Protein AF-A0A9N9AEX7-F1 (afdb_monomer)

Sequence (170 aa):
MNRNNSVTPGSPSPATLHNSLSLPISTDLSTSVTSQQSWEYLRKQARQLENELEQKLTSYSKIAAQVGRSVGYGLGSKKNDGMAGNSSEAMELELEELIKKLTSVVNSMAEVVDRPSTTSTNPSMMHMLQRHRDILYDYSKEFKKTKANIQAAKNHSDLLSSVREDIRQA

Radius of gyration: 34.0 Å; Cα contacts (8 Å, |Δi|>4): 73; chains: 1; bounding box: 74×43×119 Å

Solvent-accessible surface area (backbone atoms only — not comparable to full-atom values): 10165 Å² total; per-residue (Å²): 135,93,85,81,90,83,90,83,89,82,84,89,84,80,87,80,88,78,81,83,78,80,70,81,85,67,90,63,63,68,63,55,52,51,51,51,54,50,48,55,49,43,54,51,48,43,54,51,45,50,56,52,46,51,54,51,50,53,53,51,43,51,50,32,54,50,50,48,51,46,65,75,65,73,56,80,63,86,82,48,59,70,63,51,49,56,54,50,53,55,51,48,54,52,49,54,50,46,51,52,51,40,51,54,40,53,49,52,51,46,53,66,62,68,49,88,56,99,59,81,74,55,63,71,57,53,54,48,53,50,50,53,51,54,52,52,49,52,52,55,51,51,49,53,53,41,51,51,51,38,49,54,41,49,55,53,50,52,53,54,49,52,54,55,49,53,67,73,76,108

Foldseek 3Di:
DDDDDDDDDDDDDDDDDPPPPPDPPPPPPVVVVVLVVLLVVLLVVLVVLLVVLVVLLVVLLVLLVVLVVCLPPVVPPVPCLVVSVVVNVVSLVVNVVSLVVSVVSLVVLVCSQPPDDPDPRDVVSVVVSVVSVVSSVVSVVSSVVSVVSNVVSSVSVVVVVVVVVVVVVD

Structure (mmCIF, N/CA/C/O backbone):
data_AF-A0A9N9AEX7-F1
#
_entry.id   AF-A0A9N9AEX7-F1
#
loop_
_atom_site.group_PDB
_atom_site.id
_atom_site.type_symbol
_atom_site.label_atom_id
_atom_site.label_alt_id
_atom_site.label_comp_id
_atom_site.label_asym_id
_atom_site.label_entity_id
_atom_site.label_seq_id
_atom_site.pdbx_PDB_ins_code
_atom_site.Cartn_x
_atom_site.Cartn_y
_atom_site.Cartn_z
_atom_site.occupancy
_atom_site.B_iso_or_equiv
_atom_site.auth_seq_id
_atom_site.auth_comp_id
_atom_site.auth_asym_id
_atom_site.auth_atom_id
_atom_site.pdbx_PDB_model_num
ATOM 1 N N . MET A 1 1 ? 26.431 -33.526 -83.170 1.00 44.91 1 MET A N 1
ATOM 2 C CA . MET A 1 1 ? 26.983 -32.460 -84.033 1.00 44.91 1 MET A CA 1
ATOM 3 C C . MET A 1 1 ? 27.943 -31.607 -83.214 1.00 44.91 1 MET A C 1
ATOM 5 O O . MET A 1 1 ? 27.497 -30.891 -82.330 1.00 44.91 1 MET A O 1
ATOM 9 N N . ASN A 1 2 ? 29.244 -31.727 -83.489 1.00 39.03 2 ASN A N 1
ATOM 10 C CA . ASN A 1 2 ? 30.305 -30.863 -82.961 1.00 39.03 2 ASN A CA 1
ATOM 11 C C . ASN A 1 2 ? 30.127 -29.409 -83.411 1.00 39.03 2 ASN A C 1
ATOM 13 O O . ASN A 1 2 ? 29.973 -29.179 -84.612 1.00 39.03 2 ASN A O 1
ATOM 17 N N . ARG A 1 3 ? 30.328 -28.451 -82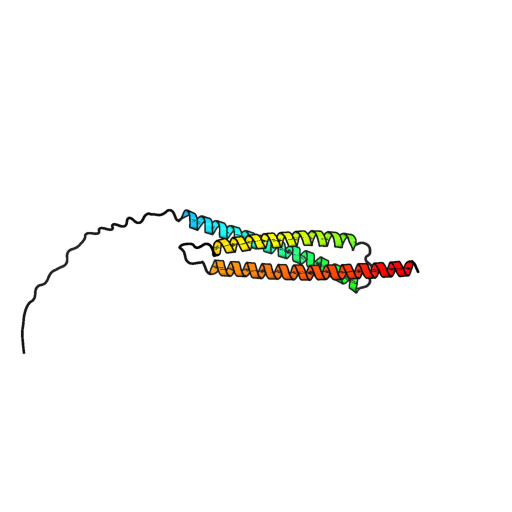.496 1.00 49.22 3 ARG A N 1
ATOM 18 C CA . ARG A 1 3 ? 31.008 -27.176 -82.785 1.00 49.22 3 ARG A CA 1
ATOM 19 C C . ARG A 1 3 ? 31.897 -26.786 -81.600 1.00 49.22 3 ARG A C 1
ATOM 21 O O . ARG A 1 3 ? 31.450 -26.775 -80.460 1.00 49.22 3 ARG A O 1
ATOM 28 N N . ASN A 1 4 ? 33.159 -26.531 -81.929 1.00 40.19 4 ASN A N 1
ATOM 29 C CA . ASN A 1 4 ? 34.293 -26.261 -81.050 1.00 40.19 4 ASN A CA 1
ATOM 30 C C . ASN A 1 4 ? 34.535 -24.746 -80.878 1.00 40.19 4 ASN A C 1
ATOM 32 O O . ASN A 1 4 ? 34.101 -23.968 -81.726 1.00 40.19 4 ASN A O 1
ATOM 36 N N . ASN A 1 5 ? 35.385 -24.419 -79.890 1.00 42.34 5 ASN A N 1
ATOM 37 C CA . ASN A 1 5 ? 36.129 -23.166 -79.637 1.00 42.34 5 ASN A CA 1
ATOM 38 C C . ASN A 1 5 ? 35.337 -21.972 -79.067 1.00 42.34 5 ASN A C 1
ATOM 40 O O . ASN A 1 5 ? 34.245 -21.682 -79.524 1.00 42.34 5 ASN A O 1
ATOM 44 N N . SER A 1 6 ? 35.835 -21.214 -78.081 1.00 51.38 6 SER A N 1
ATOM 45 C CA . SER A 1 6 ? 37.234 -20.838 -77.810 1.00 51.38 6 SER A CA 1
ATOM 46 C C . SER A 1 6 ? 37.543 -20.589 -76.323 1.00 51.38 6 SER A C 1
ATOM 48 O O . SER A 1 6 ? 36.765 -19.982 -75.593 1.00 51.38 6 SER A O 1
ATOM 50 N N . VAL A 1 7 ? 38.744 -21.015 -75.933 1.00 53.56 7 VAL A N 1
ATOM 51 C CA . VAL A 1 7 ? 39.476 -20.730 -74.690 1.00 53.56 7 VAL A CA 1
ATOM 52 C C . VAL A 1 7 ? 40.021 -19.297 -74.695 1.00 53.56 7 VAL A C 1
ATOM 54 O O . VAL A 1 7 ? 40.659 -18.929 -75.674 1.00 53.56 7 VAL A O 1
ATOM 57 N N . THR A 1 8 ? 39.902 -18.564 -73.579 1.00 57.59 8 THR A N 1
ATOM 58 C CA . THR A 1 8 ? 40.970 -17.675 -73.062 1.00 57.59 8 THR A CA 1
ATOM 59 C C . THR A 1 8 ? 40.880 -17.539 -71.532 1.00 57.59 8 THR A C 1
ATOM 61 O O . THR A 1 8 ? 39.785 -17.284 -71.025 1.00 57.59 8 THR A O 1
ATOM 64 N N . PRO A 1 9 ? 42.003 -17.670 -70.797 1.00 56.28 9 PRO A N 1
ATOM 65 C CA . PRO A 1 9 ? 42.083 -17.506 -69.349 1.00 56.28 9 PRO A CA 1
ATOM 66 C C . PRO A 1 9 ? 42.459 -16.061 -68.977 1.00 56.28 9 PRO A C 1
ATOM 68 O O . PRO A 1 9 ? 43.398 -15.494 -69.532 1.00 56.28 9 PRO A O 1
ATOM 71 N N . GLY A 1 10 ? 41.754 -15.472 -68.013 1.00 41.75 10 GLY A N 1
ATOM 72 C CA . GLY A 1 10 ? 42.097 -14.182 -67.414 1.00 41.75 10 GLY A CA 1
ATOM 73 C C . GLY A 1 10 ? 42.296 -14.347 -65.914 1.00 41.75 10 GLY A C 1
ATOM 74 O O . GLY A 1 10 ? 41.326 -14.448 -65.171 1.00 41.75 10 GLY A O 1
ATOM 75 N N . SER A 1 11 ? 43.559 -14.434 -65.501 1.00 50.91 11 SER A N 1
ATOM 76 C CA . SER A 1 11 ? 44.010 -14.504 -64.108 1.00 50.91 11 SER A CA 1
ATOM 77 C C . SER A 1 11 ? 43.629 -13.266 -63.273 1.00 50.91 11 SER A C 1
ATOM 79 O O . SER A 1 11 ? 43.319 -12.212 -63.831 1.00 50.91 11 SER A O 1
ATOM 81 N N . PRO A 1 12 ? 43.678 -13.382 -61.930 1.00 56.28 12 PRO A N 1
ATOM 82 C CA . PRO A 1 12 ? 43.183 -12.389 -60.986 1.00 56.28 12 PRO A CA 1
ATOM 83 C C . PRO A 1 12 ? 44.183 -11.244 -60.796 1.00 56.28 12 PRO A C 1
ATOM 85 O O . PRO A 1 12 ? 45.394 -11.428 -60.923 1.00 56.28 12 PRO A O 1
ATOM 88 N N . SER A 1 13 ? 43.698 -10.060 -60.424 1.00 50.44 13 SER A N 1
ATOM 89 C CA . SER A 1 13 ? 44.553 -9.039 -59.817 1.00 50.44 13 SER A CA 1
ATOM 90 C C . SER A 1 13 ? 43.818 -8.212 -58.763 1.00 50.44 13 SER A C 1
ATOM 92 O O . SER A 1 13 ? 42.593 -8.091 -58.822 1.00 50.44 13 SER A O 1
ATOM 94 N N . PRO A 1 14 ? 44.561 -7.719 -57.755 1.00 52.31 14 PRO A N 1
ATOM 95 C CA . PRO A 1 14 ? 44.053 -7.445 -56.422 1.00 52.31 14 PRO A CA 1
ATOM 96 C C . PRO A 1 14 ? 43.929 -5.944 -56.121 1.00 52.31 14 PRO A C 1
ATOM 98 O O . PRO A 1 14 ? 44.544 -5.107 -56.770 1.00 52.31 14 PRO A O 1
ATOM 101 N N . ALA A 1 15 ? 43.189 -5.663 -55.046 1.00 50.31 15 ALA A N 1
ATOM 102 C CA . ALA A 1 15 ? 43.231 -4.453 -54.226 1.00 50.31 15 ALA A CA 1
ATOM 103 C C . ALA A 1 15 ? 42.921 -3.104 -54.904 1.00 50.31 15 ALA A C 1
ATOM 105 O O . ALA A 1 15 ? 43.768 -2.483 -55.530 1.00 50.31 15 ALA A O 1
ATOM 106 N N . THR A 1 16 ? 41.761 -2.538 -54.567 1.00 51.81 16 THR A N 1
ATOM 107 C CA . THR A 1 16 ? 41.716 -1.218 -53.915 1.00 51.81 16 THR A CA 1
ATOM 108 C C . THR A 1 16 ? 40.465 -1.161 -53.043 1.00 51.81 16 THR A C 1
ATOM 110 O O . THR A 1 16 ? 39.340 -1.053 -53.523 1.00 51.81 16 THR A O 1
ATOM 113 N N . LEU A 1 17 ? 40.687 -1.272 -51.734 1.00 50.53 17 LEU A N 1
ATOM 114 C CA . LEU A 1 17 ? 39.742 -0.859 -50.709 1.00 50.53 17 LEU A CA 1
ATOM 115 C C . LEU A 1 17 ? 39.554 0.659 -50.830 1.00 50.53 17 LEU A C 1
ATOM 117 O O . LEU A 1 17 ? 40.475 1.405 -50.510 1.00 50.53 17 LEU A O 1
ATOM 121 N N . HIS A 1 18 ? 38.370 1.125 -51.223 1.00 47.00 18 HIS A N 1
ATOM 122 C CA . HIS A 1 18 ? 37.880 2.392 -50.688 1.00 47.00 18 HIS A CA 1
ATOM 123 C C . HIS A 1 18 ? 36.714 2.075 -49.758 1.00 47.00 18 HIS A C 1
ATOM 125 O O . HIS A 1 18 ? 35.579 1.815 -50.143 1.00 47.00 18 HIS A O 1
ATOM 131 N N . ASN A 1 19 ? 37.053 2.006 -48.481 1.00 51.25 19 ASN A N 1
ATOM 132 C CA . ASN A 1 19 ? 36.094 1.981 -47.405 1.00 51.25 19 ASN A CA 1
ATOM 133 C C . ASN A 1 19 ? 35.705 3.430 -47.111 1.00 51.25 19 ASN A C 1
ATOM 135 O O . ASN A 1 19 ? 36.266 4.055 -46.215 1.00 51.25 19 ASN A O 1
ATOM 139 N N . SER A 1 20 ? 34.767 3.980 -47.877 1.00 54.94 20 SER A N 1
ATOM 140 C CA . SER A 1 20 ? 34.171 5.283 -47.568 1.00 54.94 20 SER A CA 1
ATOM 141 C C . SER A 1 20 ? 33.029 5.100 -46.566 1.00 54.94 20 SER A C 1
ATOM 143 O O . SER A 1 20 ? 31.886 5.449 -46.844 1.00 54.94 20 SER A O 1
ATOM 145 N N . LEU A 1 21 ? 33.326 4.528 -45.392 1.00 49.53 21 LEU A N 1
ATOM 146 C CA . LEU A 1 21 ? 32.452 4.689 -44.233 1.00 49.53 21 LEU A CA 1
ATOM 147 C C . LEU A 1 21 ? 32.738 6.060 -43.624 1.00 49.53 21 LEU A C 1
ATOM 149 O O . LEU A 1 21 ? 33.659 6.231 -42.833 1.00 49.53 21 LEU A O 1
ATOM 153 N N . SER A 1 22 ? 31.919 7.040 -43.979 1.00 55.25 22 SER A N 1
ATOM 154 C CA . SER A 1 22 ? 31.623 8.151 -43.077 1.00 55.25 22 SER A CA 1
ATOM 155 C C . SER A 1 22 ? 30.185 7.985 -42.612 1.00 55.25 22 SER A C 1
ATOM 157 O O . SER A 1 22 ? 29.264 8.615 -43.119 1.00 55.25 22 SER A O 1
ATOM 159 N N . LEU A 1 23 ? 30.003 7.070 -41.659 1.00 51.56 23 LEU A N 1
ATOM 160 C CA . LEU A 1 23 ? 28.886 7.157 -40.729 1.00 51.56 23 LEU A CA 1
ATOM 161 C C . LEU A 1 23 ? 29.252 8.242 -39.710 1.00 51.56 23 LEU A C 1
ATOM 163 O O . LEU A 1 23 ? 30.385 8.231 -39.217 1.00 51.56 23 LEU A O 1
ATOM 167 N N . PRO A 1 24 ? 28.342 9.163 -39.360 1.00 50.06 24 PRO A N 1
ATOM 168 C CA . PRO A 1 24 ? 28.546 9.965 -38.169 1.00 50.06 24 PRO A CA 1
ATOM 169 C C . PRO A 1 24 ? 28.651 8.994 -36.987 1.00 50.06 24 PRO A C 1
ATOM 171 O O . PRO A 1 24 ? 27.726 8.224 -36.726 1.00 50.06 24 PRO A O 1
ATOM 174 N N . ILE A 1 25 ? 29.787 9.002 -36.281 1.00 49.22 25 ILE A N 1
ATOM 175 C CA . ILE A 1 25 ? 29.871 8.452 -34.927 1.00 49.22 25 ILE A CA 1
ATOM 176 C C . ILE A 1 25 ? 29.003 9.380 -34.070 1.00 49.22 25 ILE A C 1
ATOM 178 O O . ILE A 1 25 ? 29.428 10.384 -33.504 1.00 49.22 25 ILE A O 1
ATOM 182 N N . SER A 1 26 ? 27.701 9.122 -34.113 1.00 46.38 26 SER A N 1
ATOM 183 C CA . SER A 1 26 ? 26.747 9.765 -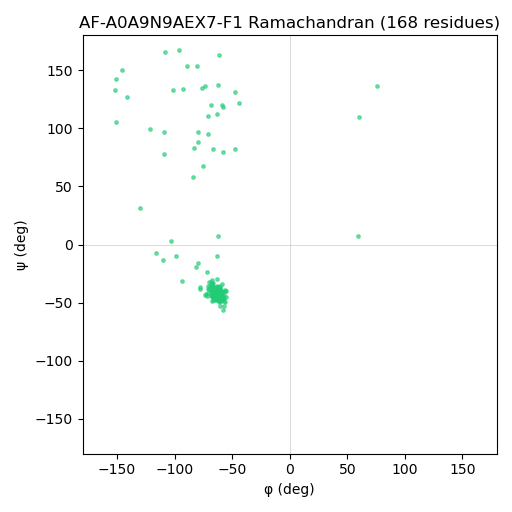33.238 1.00 46.38 26 SER A CA 1
ATOM 184 C C . SER A 1 26 ? 27.025 9.238 -31.842 1.00 46.38 26 SER A C 1
ATOM 186 O O . SER A 1 26 ? 27.009 8.040 -31.570 1.00 46.38 26 SER A O 1
ATOM 188 N N . THR A 1 27 ? 27.339 10.181 -30.976 1.00 53.03 27 THR A N 1
ATOM 189 C CA . THR A 1 27 ? 27.380 10.095 -29.525 1.00 53.03 27 THR A CA 1
ATOM 190 C C . THR A 1 27 ? 26.118 9.424 -28.957 1.00 53.03 27 THR A C 1
ATOM 192 O O . THR A 1 27 ? 25.206 10.116 -28.519 1.00 53.03 27 THR A O 1
ATOM 195 N N . ASP A 1 28 ? 26.055 8.091 -28.947 1.00 49.84 28 ASP A N 1
ATOM 196 C CA . ASP A 1 28 ? 24.978 7.323 -28.290 1.00 49.84 28 ASP A CA 1
ATOM 197 C C . ASP A 1 28 ? 25.510 6.213 -27.365 1.00 49.84 28 ASP A C 1
ATOM 199 O O . ASP A 1 28 ? 24.914 5.157 -27.174 1.00 49.84 28 ASP A O 1
ATOM 203 N N . LEU A 1 29 ? 26.678 6.440 -26.761 1.00 50.00 29 LEU A N 1
ATOM 204 C CA . LEU A 1 29 ? 27.129 5.623 -25.630 1.00 50.00 29 LEU A CA 1
ATOM 205 C C . LEU A 1 29 ? 26.730 6.256 -24.288 1.00 50.00 29 LEU A C 1
ATOM 207 O O . LEU A 1 29 ? 26.421 5.555 -23.330 1.00 50.00 29 LEU A O 1
ATOM 211 N N . SER A 1 30 ? 26.655 7.589 -24.221 1.00 53.47 30 SER A N 1
ATOM 212 C CA . SER A 1 30 ? 26.287 8.299 -22.988 1.00 53.47 30 SER A CA 1
ATOM 213 C C . SER A 1 30 ? 24.809 8.123 -22.610 1.00 53.47 30 SER A C 1
ATOM 215 O O . SER A 1 30 ? 24.486 8.077 -21.423 1.00 53.47 30 SER A O 1
ATOM 217 N N . THR A 1 31 ? 23.898 7.985 -23.578 1.00 54.38 31 THR A N 1
ATOM 218 C CA . THR A 1 31 ? 22.448 7.867 -23.316 1.00 54.38 31 THR A CA 1
ATOM 219 C C . THR A 1 31 ? 22.044 6.469 -22.838 1.00 54.38 31 THR A C 1
ATOM 221 O O . THR A 1 31 ? 21.169 6.327 -21.981 1.00 54.38 31 THR A O 1
ATOM 224 N N . SER A 1 32 ? 22.685 5.423 -23.364 1.00 57.69 32 SER A N 1
ATOM 225 C CA . SER A 1 32 ? 22.426 4.031 -22.973 1.00 57.69 32 SER A CA 1
ATOM 226 C C . SER A 1 32 ? 22.965 3.730 -21.571 1.00 57.69 32 SER A C 1
ATOM 228 O O . SER A 1 32 ? 22.231 3.204 -20.734 1.00 57.69 32 SER A O 1
ATOM 230 N N . VAL A 1 33 ? 24.186 4.181 -21.258 1.00 62.59 33 VAL A N 1
ATOM 231 C CA . VAL A 1 33 ? 24.801 4.009 -19.930 1.00 62.59 33 VAL A CA 1
ATOM 232 C C . VAL A 1 33 ? 24.025 4.756 -18.841 1.00 62.59 33 VAL A C 1
ATOM 234 O O . VAL A 1 33 ? 23.786 4.198 -17.771 1.00 62.59 33 VAL A O 1
ATOM 237 N N . THR A 1 34 ? 23.562 5.981 -19.105 1.00 65.25 34 THR A N 1
ATOM 238 C CA . THR A 1 34 ? 22.743 6.745 -18.142 1.00 65.25 34 THR A CA 1
ATOM 239 C C . THR A 1 34 ? 21.375 6.103 -17.905 1.00 65.25 34 THR A C 1
ATOM 241 O O . THR A 1 34 ? 20.915 6.045 -16.765 1.00 65.25 34 THR A O 1
ATOM 244 N N . SER A 1 35 ? 20.754 5.537 -18.945 1.00 65.25 35 SER A N 1
ATOM 245 C CA . SER A 1 35 ? 19.489 4.795 -18.823 1.00 65.25 35 SER A CA 1
ATOM 246 C C . SER A 1 35 ? 19.662 3.501 -18.016 1.00 65.25 35 SER A C 1
ATOM 248 O O . SER A 1 35 ? 18.832 3.183 -17.167 1.00 65.25 35 SER A O 1
ATOM 250 N N . GLN A 1 36 ? 20.773 2.782 -18.209 1.00 67.19 36 GLN A N 1
ATOM 251 C CA . GLN A 1 36 ? 21.104 1.590 -17.421 1.00 67.19 36 GLN A CA 1
ATOM 252 C C . GLN A 1 36 ? 21.424 1.930 -15.957 1.00 67.19 36 GLN A C 1
ATOM 254 O O . GLN A 1 36 ? 20.977 1.222 -15.057 1.00 67.19 36 GLN A O 1
ATOM 259 N N . GLN A 1 37 ? 22.139 3.030 -15.697 1.00 70.50 37 GLN A N 1
ATOM 260 C CA . GLN A 1 37 ? 22.385 3.526 -14.337 1.00 70.50 37 GLN A CA 1
ATOM 261 C C . GLN A 1 37 ? 21.082 3.952 -13.643 1.00 70.50 37 GLN A C 1
ATOM 263 O O . GLN A 1 37 ? 20.883 3.639 -12.469 1.00 70.50 37 GLN A O 1
ATOM 268 N N . SER A 1 38 ? 20.174 4.604 -14.378 1.00 81.62 38 SER A N 1
ATOM 269 C CA . SER A 1 38 ? 18.839 4.971 -13.896 1.00 81.62 38 SER A CA 1
ATOM 270 C C . SER A 1 38 ? 18.004 3.732 -13.549 1.00 81.62 38 SER A C 1
ATOM 272 O O . SER A 1 38 ? 17.461 3.647 -12.448 1.00 81.62 38 SER A O 1
ATOM 274 N N . TRP A 1 39 ? 17.979 2.722 -14.424 1.00 85.88 39 TRP A N 1
ATOM 275 C CA . TRP A 1 39 ? 17.285 1.457 -14.174 1.00 85.88 39 TRP A CA 1
ATOM 276 C C . TRP A 1 39 ? 17.824 0.706 -12.953 1.00 85.88 39 TRP A C 1
ATOM 278 O O . TRP A 1 39 ? 17.050 0.278 -12.098 1.00 85.88 39 TRP A O 1
ATOM 288 N N . GLU A 1 40 ? 19.145 0.549 -12.842 1.00 87.44 40 GLU A N 1
ATOM 289 C CA . GLU A 1 40 ? 19.766 -0.141 -11.705 1.00 87.44 40 GLU A CA 1
ATOM 290 C C . GLU A 1 40 ? 19.497 0.587 -10.381 1.00 87.44 40 GLU A C 1
ATOM 292 O O . GLU A 1 40 ? 19.267 -0.051 -9.350 1.00 87.44 40 GLU A O 1
ATOM 297 N N . TYR A 1 41 ? 19.463 1.922 -10.402 1.00 90.56 41 TYR A N 1
ATOM 298 C CA . TYR A 1 41 ? 19.071 2.720 -9.244 1.00 90.56 41 TYR A CA 1
ATOM 299 C C . TYR A 1 41 ? 17.598 2.504 -8.866 1.00 90.56 41 TYR A C 1
ATOM 301 O O . TYR A 1 41 ? 17.300 2.239 -7.700 1.00 90.56 41 TYR A O 1
ATOM 309 N N . LEU A 1 42 ? 16.682 2.543 -9.839 1.00 90.56 42 LEU A N 1
ATOM 310 C CA . LEU A 1 42 ? 15.254 2.288 -9.616 1.00 90.56 42 LEU A CA 1
ATOM 311 C C . LEU A 1 42 ? 14.996 0.872 -9.089 1.00 90.56 42 LEU A C 1
ATOM 313 O O . LEU A 1 42 ? 14.259 0.708 -8.122 1.00 90.56 42 LEU A O 1
ATOM 317 N N . ARG A 1 43 ? 15.668 -0.140 -9.648 1.00 90.38 43 ARG A N 1
ATOM 318 C CA . ARG A 1 43 ? 15.616 -1.533 -9.180 1.00 90.38 43 ARG A CA 1
ATOM 319 C C . ARG A 1 43 ? 16.024 -1.648 -7.711 1.00 90.38 43 ARG A C 1
ATOM 321 O O . ARG A 1 43 ? 15.330 -2.293 -6.926 1.00 90.38 43 ARG A O 1
ATOM 328 N N . LYS A 1 44 ? 17.151 -1.037 -7.327 1.00 93.62 44 LYS A N 1
ATOM 329 C CA . LYS A 1 44 ? 17.626 -1.051 -5.932 1.00 93.62 44 LYS A CA 1
ATOM 330 C C . LYS A 1 44 ? 16.645 -0.346 -4.999 1.00 93.62 44 LYS A C 1
ATOM 332 O O . LYS A 1 44 ? 16.356 -0.871 -3.928 1.00 93.62 44 LYS A O 1
ATOM 337 N N . GLN A 1 45 ? 16.104 0.799 -5.416 1.00 93.56 45 GLN A N 1
ATOM 338 C CA . GLN A 1 45 ? 15.091 1.516 -4.642 1.00 93.56 45 GLN A CA 1
ATOM 339 C C . GLN A 1 45 ? 13.800 0.713 -4.476 1.00 93.56 45 GLN A C 1
ATOM 341 O O . GLN A 1 45 ? 13.293 0.626 -3.362 1.00 93.56 45 GLN A O 1
ATOM 346 N N . ALA A 1 46 ? 13.292 0.090 -5.543 1.00 92.62 46 ALA A N 1
ATOM 347 C CA . ALA A 1 46 ? 12.100 -0.752 -5.477 1.00 92.62 46 ALA A CA 1
ATOM 348 C C . ALA A 1 46 ? 12.300 -1.888 -4.467 1.00 92.62 46 ALA A C 1
ATOM 350 O O . ALA A 1 46 ? 11.480 -2.064 -3.573 1.00 92.62 46 ALA A O 1
ATOM 351 N N . ARG A 1 47 ? 13.446 -2.579 -4.532 1.00 92.88 47 ARG A N 1
ATOM 352 C CA . ARG A 1 47 ? 13.804 -3.650 -3.590 1.00 92.88 47 ARG A CA 1
ATOM 353 C C . ARG A 1 47 ? 13.857 -3.167 -2.138 1.00 92.88 47 ARG A C 1
ATOM 355 O O . ARG A 1 47 ? 13.401 -3.864 -1.238 1.00 92.88 47 ARG A O 1
ATOM 362 N N . GLN A 1 48 ? 14.426 -1.985 -1.908 1.00 95.44 48 GLN A N 1
ATOM 363 C CA . GLN A 1 48 ? 14.509 -1.398 -0.574 1.00 95.44 48 GLN A CA 1
ATOM 364 C C . GLN A 1 48 ? 13.118 -1.070 -0.020 1.00 95.44 48 GLN A C 1
ATOM 366 O O . GLN A 1 48 ? 12.813 -1.445 1.110 1.00 95.44 48 GLN A O 1
ATOM 371 N N . LEU A 1 49 ? 12.274 -0.420 -0.826 1.00 93.69 49 LEU A N 1
ATOM 372 C CA . LEU A 1 49 ? 10.902 -0.076 -0.449 1.00 93.69 49 LEU A CA 1
ATOM 373 C C . LEU A 1 49 ? 10.053 -1.326 -0.204 1.00 93.69 49 LEU A C 1
ATOM 375 O O . LEU A 1 49 ? 9.280 -1.349 0.745 1.00 93.69 49 LEU A O 1
ATOM 379 N N . GLU A 1 50 ? 10.223 -2.379 -1.005 1.00 93.50 50 GLU A N 1
ATOM 380 C CA . GLU A 1 50 ? 9.572 -3.676 -0.785 1.00 93.50 50 GLU A CA 1
ATOM 381 C C . GLU A 1 50 ? 9.945 -4.284 0.569 1.00 93.50 50 GLU A C 1
ATOM 383 O O . GLU A 1 50 ? 9.057 -4.683 1.319 1.00 93.50 50 GLU A O 1
ATOM 388 N N . ASN A 1 51 ? 11.239 -4.326 0.903 1.00 95.31 51 ASN A N 1
ATOM 389 C CA . ASN A 1 51 ? 11.713 -4.882 2.174 1.00 95.31 51 ASN A CA 1
ATOM 390 C C . ASN A 1 51 ? 11.199 -4.078 3.376 1.00 95.31 51 ASN A C 1
ATOM 392 O O . ASN A 1 51 ? 10.900 -4.634 4.433 1.00 95.31 51 ASN A O 1
ATOM 396 N N . GLU A 1 52 ? 11.148 -2.754 3.251 1.00 94.75 52 GLU A N 1
ATOM 397 C CA . GLU A 1 52 ? 10.624 -1.881 4.300 1.00 94.75 52 GLU A CA 1
ATOM 398 C C . GLU A 1 52 ? 9.113 -2.076 4.472 1.00 94.75 52 GLU A C 1
ATOM 400 O O . GLU A 1 52 ? 8.631 -2.256 5.594 1.00 94.75 52 GLU A O 1
ATOM 405 N N . LEU A 1 53 ? 8.381 -2.141 3.356 1.00 94.12 53 LEU A N 1
ATOM 406 C CA . LEU A 1 53 ? 6.945 -2.387 3.335 1.00 94.12 53 LEU A CA 1
ATOM 407 C C . LEU A 1 53 ? 6.602 -3.747 3.959 1.00 94.12 53 LEU A C 1
ATOM 409 O O . LEU A 1 53 ? 5.691 -3.820 4.778 1.00 94.12 53 LEU A O 1
ATOM 413 N N . GLU A 1 54 ? 7.366 -4.802 3.665 1.00 93.94 54 GLU A N 1
ATOM 414 C CA . GLU A 1 54 ? 7.196 -6.133 4.26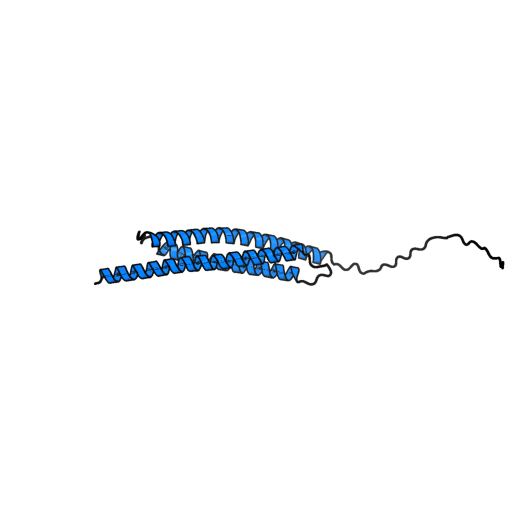3 1.00 93.94 54 GLU A CA 1
ATOM 415 C C . GLU A 1 54 ? 7.365 -6.116 5.792 1.00 93.94 54 GLU A C 1
ATOM 417 O O . GLU A 1 54 ? 6.532 -6.652 6.534 1.00 93.94 54 GLU A O 1
ATOM 422 N N . GLN A 1 55 ? 8.423 -5.469 6.289 1.00 94.50 55 GLN A N 1
ATOM 423 C CA . GLN A 1 55 ? 8.704 -5.373 7.725 1.00 94.50 55 GLN A CA 1
ATOM 424 C C . GLN A 1 55 ? 7.608 -4.602 8.469 1.00 94.50 55 GLN A C 1
ATOM 426 O O . GLN A 1 55 ? 7.141 -5.029 9.538 1.00 94.50 55 GLN A O 1
ATOM 431 N N . LYS A 1 56 ? 7.167 -3.477 7.898 1.00 92.62 56 LYS A N 1
ATOM 432 C CA . LYS A 1 56 ? 6.096 -2.650 8.461 1.00 92.62 56 LYS A CA 1
ATOM 433 C C . LYS A 1 56 ? 4.760 -3.377 8.422 1.00 92.62 56 LYS A C 1
ATOM 435 O O . LYS A 1 56 ? 4.075 -3.425 9.440 1.00 92.62 56 LYS A O 1
ATOM 440 N N . LEU A 1 57 ? 4.432 -4.033 7.310 1.00 92.75 57 LEU A N 1
ATOM 441 C CA . LEU A 1 57 ? 3.190 -4.783 7.154 1.00 92.75 57 LEU A CA 1
ATOM 442 C C . LEU A 1 57 ? 3.127 -5.971 8.120 1.00 92.75 57 LEU A C 1
ATOM 444 O O . LEU A 1 57 ? 2.094 -6.211 8.742 1.00 92.75 57 LEU A O 1
ATOM 448 N N . THR A 1 58 ? 4.246 -6.669 8.325 1.00 92.31 58 THR A N 1
ATOM 449 C CA . THR A 1 58 ? 4.346 -7.748 9.317 1.00 92.31 58 THR A CA 1
ATOM 450 C C . THR A 1 58 ? 4.105 -7.226 10.735 1.00 92.31 58 THR A C 1
ATOM 452 O O . THR A 1 58 ? 3.396 -7.852 11.524 1.00 92.31 58 THR A O 1
ATOM 455 N N . SER A 1 59 ? 4.671 -6.067 11.073 1.00 90.81 59 SER A N 1
ATOM 456 C CA . SER A 1 59 ? 4.480 -5.429 12.383 1.00 90.81 59 SER A CA 1
ATOM 457 C C . SER A 1 59 ? 3.035 -4.967 12.583 1.00 90.81 59 SER A C 1
ATOM 459 O O . SER A 1 59 ? 2.435 -5.231 13.624 1.00 90.81 59 SER A O 1
ATOM 461 N N . TYR A 1 60 ? 2.441 -4.375 11.550 1.00 89.75 60 TYR A N 1
ATOM 462 C CA . TYR A 1 60 ? 1.046 -3.952 11.532 1.00 89.75 60 TYR A CA 1
ATOM 463 C C . TYR A 1 60 ? 0.077 -5.142 11.654 1.00 89.75 60 TYR A C 1
ATOM 465 O O . TYR A 1 60 ? -0.866 -5.111 12.444 1.00 89.75 60 TYR A O 1
ATOM 473 N N . SER A 1 61 ? 0.365 -6.254 10.974 1.00 90.25 61 SER A N 1
ATOM 474 C CA . SER A 1 61 ? -0.391 -7.508 11.091 1.00 90.25 61 SER A CA 1
ATOM 475 C C . SER A 1 61 ? -0.327 -8.106 12.503 1.00 90.25 61 SER A C 1
ATOM 477 O O . SER A 1 61 ? -1.337 -8.587 13.024 1.00 90.25 61 SER A O 1
ATOM 479 N N . LYS A 1 62 ? 0.819 -8.005 13.195 1.00 89.19 62 LYS A N 1
ATOM 480 C CA . LYS A 1 62 ? 0.927 -8.412 14.610 1.00 89.19 62 LYS A CA 1
ATOM 481 C C . LYS A 1 62 ? 0.004 -7.594 15.508 1.00 89.19 62 LYS A C 1
ATOM 483 O O . LYS A 1 62 ? -0.654 -8.188 16.365 1.00 89.19 62 LYS A O 1
ATOM 488 N N . ILE A 1 63 ? -0.079 -6.279 15.290 1.00 85.06 63 ILE A N 1
ATOM 489 C CA . ILE A 1 63 ? -1.016 -5.407 16.012 1.00 85.06 63 ILE A CA 1
ATOM 490 C C . ILE A 1 63 ? -2.448 -5.845 15.717 1.00 85.06 63 ILE A C 1
ATOM 492 O O . ILE A 1 63 ? -3.212 -6.074 16.650 1.00 85.06 63 ILE A O 1
ATOM 496 N N . ALA A 1 64 ? -2.798 -6.083 14.452 1.00 83.81 64 ALA A N 1
ATOM 497 C CA . ALA A 1 64 ? -4.129 -6.564 14.090 1.00 83.81 64 ALA A CA 1
ATOM 498 C C . ALA A 1 64 ? -4.498 -7.884 14.782 1.00 83.81 64 ALA A C 1
ATOM 500 O O . ALA A 1 64 ? -5.596 -8.028 15.321 1.00 83.81 64 ALA A O 1
ATOM 501 N N . ALA A 1 65 ? -3.564 -8.833 14.839 1.00 83.00 65 ALA A N 1
ATOM 502 C CA . ALA A 1 65 ? -3.760 -10.091 15.546 1.00 83.00 65 ALA A CA 1
ATOM 503 C C . ALA A 1 65 ? -3.875 -9.896 17.071 1.00 83.00 65 ALA A C 1
ATOM 505 O O . ALA A 1 65 ? -4.630 -10.612 17.725 1.00 83.00 65 ALA A O 1
ATOM 506 N N . GLN A 1 66 ? -3.130 -8.955 17.659 1.00 80.25 66 GLN A N 1
ATOM 507 C CA . GLN A 1 66 ? -3.217 -8.619 19.085 1.00 80.25 66 GLN A CA 1
ATOM 508 C C . GLN A 1 66 ? -4.567 -7.988 19.441 1.00 80.25 66 GLN A C 1
ATOM 510 O O . GLN A 1 66 ? -5.185 -8.411 20.419 1.00 80.25 66 GLN A O 1
ATOM 515 N N . VAL A 1 67 ? -5.047 -7.043 18.628 1.00 74.44 67 VAL A N 1
ATOM 516 C CA . VAL A 1 67 ? -6.356 -6.400 18.808 1.00 74.44 67 VAL A CA 1
ATOM 517 C C . VAL A 1 67 ? -7.475 -7.443 18.674 1.00 74.44 67 VAL A C 1
ATOM 519 O O . VAL A 1 67 ? -8.336 -7.528 19.547 1.00 74.44 67 VAL A O 1
ATOM 522 N N . GLY A 1 68 ? -7.412 -8.337 17.680 1.00 68.75 68 GLY A N 1
ATOM 523 C CA . GLY A 1 68 ? -8.387 -9.429 17.534 1.00 68.75 68 GLY A CA 1
ATOM 524 C C . GLY A 1 68 ? -8.426 -10.403 18.725 1.00 68.75 68 GLY A C 1
ATOM 525 O O . GLY A 1 68 ? -9.501 -10.836 19.140 1.00 68.75 68 GLY A O 1
ATOM 526 N N . ARG A 1 69 ? -7.273 -10.717 19.338 1.00 69.56 69 ARG A N 1
ATOM 527 C CA . ARG A 1 69 ? -7.215 -11.581 20.537 1.00 69.56 69 ARG A CA 1
ATOM 528 C C . ARG A 1 69 ? -7.775 -10.913 21.793 1.00 69.56 69 ARG A C 1
ATOM 530 O O . ARG A 1 69 ? -8.393 -11.602 22.601 1.00 69.56 69 ARG A O 1
ATOM 537 N N . SER A 1 70 ? -7.571 -9.604 21.953 1.00 61.94 70 SER A N 1
ATOM 538 C CA . SER A 1 70 ? -8.171 -8.814 23.044 1.00 61.94 70 SER A CA 1
ATOM 539 C C . SER A 1 70 ? -9.700 -8.935 23.037 1.00 61.94 70 SER A C 1
ATOM 541 O O . SER A 1 70 ? -10.330 -9.112 24.079 1.00 61.94 70 SER A O 1
ATOM 543 N N . VAL A 1 71 ? -10.284 -8.938 21.837 1.00 59.34 71 VAL A N 1
ATOM 544 C CA . VAL A 1 71 ? -11.729 -9.027 21.622 1.00 59.34 71 VAL A CA 1
ATOM 545 C C . VAL A 1 71 ? -12.291 -10.430 21.908 1.00 59.34 71 VAL A C 1
ATOM 547 O O . VAL A 1 71 ? -13.336 -10.547 22.546 1.00 59.34 71 VAL A O 1
ATOM 550 N N . GLY A 1 72 ? -11.605 -11.497 21.484 1.00 56.25 72 GLY A N 1
ATOM 551 C CA . GLY A 1 72 ? -12.127 -12.872 21.560 1.00 56.25 72 GLY A CA 1
ATOM 552 C C . GLY A 1 72 ? -12.206 -13.487 22.965 1.00 56.25 72 GLY A C 1
ATOM 553 O O . GLY A 1 72 ? -13.004 -14.394 23.183 1.00 56.25 72 GLY A O 1
ATOM 554 N N . TYR A 1 73 ? -11.414 -13.004 23.927 1.00 56.06 73 TYR A N 1
ATOM 555 C CA . TYR A 1 73 ? -11.342 -13.602 25.270 1.00 56.06 73 TYR A CA 1
ATOM 556 C C . TYR A 1 73 ? -12.102 -12.834 26.356 1.00 56.06 73 TYR A C 1
ATOM 558 O O . TYR A 1 73 ? -12.023 -13.210 27.524 1.00 56.06 73 TYR A O 1
ATOM 566 N N . GLY A 1 74 ? -12.813 -11.749 26.024 1.00 52.34 74 GLY A N 1
ATOM 567 C CA . GLY A 1 74 ? -13.560 -10.953 27.013 1.00 52.34 74 GLY A CA 1
ATOM 568 C C . GLY A 1 74 ? -12.697 -10.364 28.142 1.00 52.34 74 GLY A C 1
ATOM 569 O O . GLY A 1 74 ? -13.227 -9.781 29.093 1.00 52.34 74 GLY A O 1
ATOM 570 N N . LEU A 1 75 ? -11.370 -10.491 28.047 1.00 51.84 75 LEU A N 1
ATOM 571 C CA . LEU A 1 75 ? -10.415 -9.946 28.992 1.00 51.84 75 LEU A CA 1
ATOM 572 C C . LEU A 1 75 ? -10.256 -8.469 28.653 1.00 51.84 75 LEU A C 1
ATOM 574 O O . LEU A 1 75 ? -9.407 -8.096 27.849 1.00 51.84 75 LEU A O 1
ATOM 578 N N . GLY A 1 76 ? -11.118 -7.641 29.243 1.00 49.66 76 GLY A N 1
ATOM 579 C CA . GLY A 1 76 ? -11.114 -6.189 29.096 1.00 49.66 76 GLY A CA 1
ATOM 580 C C . GLY A 1 76 ? -9.786 -5.563 29.526 1.00 49.66 76 GLY A C 1
ATOM 581 O O . GLY A 1 76 ? -9.678 -4.996 30.613 1.00 49.66 76 GLY A O 1
ATOM 582 N N . SER A 1 77 ? -8.780 -5.614 28.653 1.00 50.19 77 SER A N 1
ATOM 583 C CA . SER A 1 77 ? -7.528 -4.870 28.776 1.00 50.19 77 SER A CA 1
ATOM 584 C C . SER A 1 77 ? -7.775 -3.406 28.419 1.00 50.19 77 SER A C 1
ATOM 586 O O . SER A 1 77 ? -7.250 -2.873 27.447 1.00 50.19 77 SER A O 1
ATOM 588 N N . LYS A 1 78 ? -8.554 -2.733 29.272 1.00 50.84 78 LYS A N 1
ATOM 589 C CA . LYS A 1 78 ? -8.953 -1.317 29.205 1.00 50.84 78 LYS A CA 1
ATOM 590 C C . LYS A 1 78 ? -7.771 -0.325 29.288 1.00 50.84 78 LYS A C 1
ATOM 592 O O . LYS A 1 78 ? -7.985 0.871 29.409 1.00 50.84 78 LYS A O 1
ATOM 597 N N . LYS A 1 79 ? -6.518 -0.799 29.252 1.00 48.31 79 LYS A N 1
ATOM 598 C CA . LYS A 1 79 ? -5.306 0.026 29.399 1.00 48.31 79 LYS A CA 1
ATOM 599 C C . LYS A 1 79 ? -4.469 0.175 28.123 1.00 48.31 79 LYS A C 1
ATOM 601 O O . LYS A 1 79 ? -3.628 1.061 28.095 1.00 48.31 79 LYS A O 1
ATOM 606 N N . ASN A 1 80 ? -4.704 -0.626 27.077 1.00 50.28 80 ASN A N 1
ATOM 607 C CA . ASN A 1 80 ? -3.885 -0.588 25.852 1.00 50.28 80 ASN A CA 1
ATOM 608 C C . ASN A 1 80 ? -4.644 -0.156 24.586 1.00 50.28 80 ASN A C 1
ATOM 610 O O . ASN A 1 80 ? -4.000 0.052 23.563 1.00 50.28 80 ASN A O 1
ATOM 614 N N . ASP A 1 81 ? -5.971 -0.003 24.638 1.00 54.75 81 ASP A N 1
ATOM 615 C CA . ASP A 1 81 ? -6.797 0.200 23.434 1.00 54.75 81 ASP A CA 1
ATOM 616 C C . ASP A 1 81 ? -6.531 1.560 22.756 1.00 54.75 81 ASP A C 1
ATOM 618 O O . ASP A 1 81 ? -6.294 1.624 21.553 1.00 54.75 81 ASP A O 1
ATOM 622 N N . GLY A 1 82 ? -6.416 2.641 23.540 1.00 54.66 82 GLY A N 1
ATOM 623 C CA . GLY A 1 82 ? -6.079 3.972 23.013 1.00 54.66 82 GLY A CA 1
ATOM 624 C C . GLY A 1 82 ? -4.650 4.070 22.462 1.00 54.66 82 GLY A C 1
ATOM 625 O O . GLY A 1 82 ? -4.429 4.613 21.387 1.00 54.66 82 GLY A O 1
ATOM 626 N N . MET A 1 83 ? -3.663 3.478 23.142 1.00 56.91 83 MET A N 1
ATOM 627 C CA . MET A 1 83 ? -2.265 3.515 22.685 1.00 56.91 83 MET A CA 1
ATOM 628 C C . MET A 1 83 ? -2.046 2.645 21.434 1.00 56.91 83 MET A C 1
ATOM 630 O O . MET A 1 83 ? -1.318 3.034 20.520 1.00 56.91 83 MET A O 1
ATOM 634 N N . ALA A 1 84 ? -2.699 1.478 21.366 1.00 60.81 84 ALA A N 1
ATOM 635 C CA . ALA A 1 84 ? -2.664 0.604 20.195 1.00 60.81 84 ALA A CA 1
ATOM 6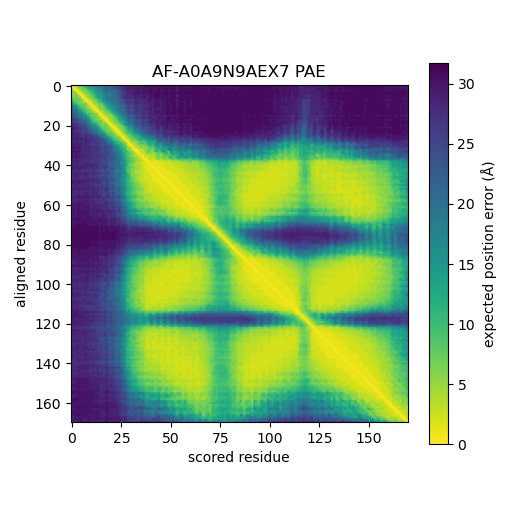36 C C . ALA A 1 84 ? -3.412 1.219 19.001 1.00 60.81 84 ALA A C 1
ATOM 638 O O . ALA A 1 84 ? -2.954 1.084 17.866 1.00 60.81 84 ALA A O 1
ATOM 639 N N . GLY A 1 85 ? -4.510 1.942 19.249 1.00 64.62 85 GLY A N 1
ATOM 640 C CA . GLY A 1 85 ? -5.247 2.699 18.240 1.00 64.62 85 GLY A CA 1
ATOM 641 C C . GLY A 1 85 ? -4.373 3.739 17.542 1.00 64.62 85 GLY A C 1
ATOM 642 O O . GLY A 1 85 ? -4.187 3.651 16.327 1.00 64.62 85 GLY A O 1
ATOM 643 N N . ASN A 1 86 ? -3.752 4.639 18.305 1.00 68.81 86 ASN A N 1
ATOM 644 C CA . ASN A 1 86 ? -2.867 5.676 17.766 1.00 68.81 86 ASN A CA 1
ATOM 645 C C . ASN A 1 86 ? -1.617 5.086 17.091 1.00 68.81 86 ASN A C 1
ATOM 647 O O . ASN A 1 86 ? -1.187 5.563 16.042 1.00 68.81 86 ASN A O 1
ATOM 651 N N . SER A 1 87 ? -1.048 4.013 17.654 1.00 76.19 87 SER A N 1
ATOM 652 C CA . SER A 1 87 ? 0.095 3.329 17.041 1.00 76.19 87 SER A CA 1
ATOM 653 C C . SER A 1 87 ? -0.272 2.631 15.728 1.00 76.19 87 SER A C 1
ATOM 655 O O . SER A 1 87 ? 0.569 2.577 14.833 1.00 76.19 87 SER A O 1
ATOM 657 N N . SER A 1 88 ? -1.491 2.092 15.601 1.00 82.19 88 SER A N 1
ATOM 658 C CA . SER A 1 88 ? -1.963 1.480 14.351 1.00 82.19 88 SER A CA 1
ATOM 659 C C . SER A 1 88 ? -2.157 2.524 13.252 1.00 82.19 88 SER A C 1
ATOM 661 O O . SER A 1 88 ? -1.718 2.303 12.131 1.00 82.19 88 SER A O 1
ATOM 663 N N . GLU A 1 89 ? -2.720 3.686 13.584 1.00 85.50 89 GLU A N 1
ATOM 664 C CA . GLU A 1 89 ? -2.998 4.761 12.627 1.00 85.50 89 GLU A CA 1
ATOM 665 C C . GLU A 1 89 ? -1.710 5.398 12.086 1.00 85.50 89 GLU A C 1
ATOM 667 O O . GLU A 1 89 ? -1.578 5.619 10.884 1.00 85.50 89 GLU A O 1
ATOM 672 N N . ALA A 1 90 ? -0.703 5.597 12.942 1.00 87.50 90 ALA A N 1
ATOM 673 C CA . ALA A 1 90 ? 0.614 6.052 12.499 1.00 87.50 90 ALA A CA 1
ATOM 674 C C . ALA A 1 90 ? 1.278 5.059 11.521 1.00 87.50 90 ALA A C 1
ATOM 676 O O . ALA A 1 90 ? 1.850 5.475 10.514 1.00 87.50 90 ALA A O 1
ATOM 677 N N . MET A 1 91 ? 1.171 3.749 11.782 1.00 88.81 91 MET A N 1
ATOM 678 C CA . MET A 1 91 ? 1.681 2.721 10.863 1.00 88.81 91 MET A CA 1
ATOM 679 C C . MET A 1 91 ? 0.886 2.652 9.559 1.00 88.81 91 MET A C 1
ATOM 681 O O . MET A 1 91 ? 1.465 2.352 8.519 1.00 88.81 91 MET A O 1
ATOM 685 N N . GLU A 1 92 ? -0.420 2.930 9.589 1.00 90.56 92 GLU A N 1
ATOM 686 C CA . GLU A 1 92 ? -1.237 3.015 8.376 1.00 90.56 92 GLU A CA 1
ATOM 687 C C . GLU A 1 92 ? -0.756 4.125 7.450 1.00 90.56 92 GLU A C 1
ATOM 689 O O . GLU A 1 92 ? -0.557 3.868 6.266 1.00 90.56 92 GLU A O 1
ATOM 694 N N . LEU A 1 93 ? -0.516 5.325 7.986 1.00 92.44 93 LEU A N 1
ATOM 695 C CA . LEU A 1 93 ? -0.006 6.451 7.202 1.00 92.44 93 LEU A CA 1
ATOM 696 C C . LEU A 1 93 ? 1.364 6.140 6.588 1.00 92.44 93 LEU A C 1
ATOM 698 O O . LEU A 1 93 ? 1.595 6.417 5.412 1.00 92.44 93 LEU A O 1
ATOM 702 N N . GLU A 1 94 ? 2.258 5.521 7.360 1.00 93.56 94 GLU A N 1
ATOM 703 C CA . GLU A 1 94 ? 3.586 5.129 6.882 1.00 93.56 94 GLU A CA 1
ATOM 704 C C . GLU A 1 94 ? 3.506 4.055 5.781 1.00 93.56 94 GLU A C 1
ATOM 706 O O . GLU A 1 94 ? 4.185 4.158 4.759 1.00 93.56 94 GLU A O 1
ATOM 711 N N . LEU A 1 95 ? 2.634 3.050 5.935 1.00 93.50 95 LEU A N 1
ATOM 712 C CA . LEU A 1 95 ? 2.388 2.027 4.911 1.00 93.50 95 LEU A CA 1
ATOM 713 C C . LEU A 1 95 ? 1.786 2.627 3.633 1.00 93.50 95 LEU A C 1
ATOM 715 O O . LEU A 1 95 ? 2.215 2.273 2.534 1.00 93.50 95 LEU A O 1
ATOM 719 N N . GLU A 1 96 ? 0.833 3.553 3.754 1.00 94.56 96 GLU A N 1
ATOM 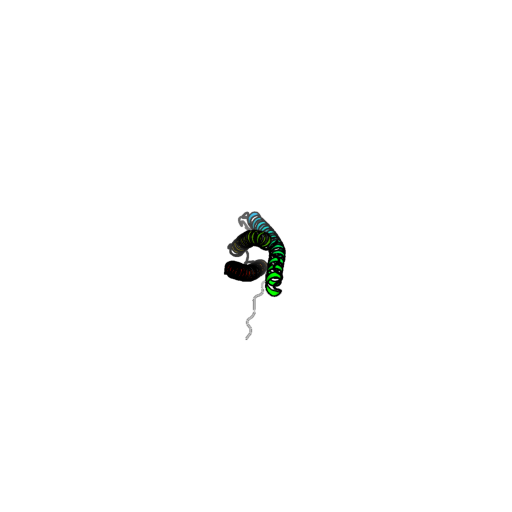720 C CA . GLU A 1 96 ? 0.253 4.277 2.616 1.00 94.56 96 GLU A CA 1
ATOM 721 C C . GLU A 1 96 ? 1.318 5.101 1.876 1.00 94.56 96 GLU A C 1
ATOM 723 O O . GLU A 1 96 ? 1.378 5.084 0.640 1.00 94.56 96 GLU A O 1
ATOM 728 N N . GLU A 1 97 ? 2.211 5.768 2.611 1.00 95.50 97 GLU A N 1
ATOM 729 C CA . GLU A 1 97 ? 3.328 6.514 2.033 1.00 95.50 97 GLU A CA 1
ATOM 730 C C . GLU A 1 97 ? 4.325 5.589 1.316 1.00 95.50 97 GLU A C 1
ATOM 732 O O . GLU A 1 97 ? 4.739 5.884 0.190 1.00 95.50 97 GLU A O 1
ATOM 737 N N . LEU A 1 98 ? 4.682 4.450 1.917 1.00 94.06 98 LEU A N 1
ATOM 738 C CA . LEU A 1 98 ? 5.579 3.460 1.313 1.00 94.06 98 LEU A CA 1
ATOM 739 C C . LEU A 1 98 ? 4.988 2.852 0.035 1.00 94.06 98 LEU A C 1
ATOM 741 O O . LEU A 1 98 ? 5.684 2.772 -0.979 1.00 94.06 98 LEU A O 1
ATOM 745 N N . ILE A 1 99 ? 3.697 2.499 0.036 1.00 94.94 99 ILE A N 1
ATOM 746 C CA . ILE A 1 99 ? 2.983 2.018 -1.160 1.00 94.94 99 ILE A CA 1
ATOM 747 C C . ILE A 1 99 ? 3.010 3.086 -2.258 1.00 94.94 99 ILE A C 1
ATOM 749 O O . ILE A 1 99 ? 3.294 2.779 -3.420 1.00 94.94 99 ILE A O 1
ATOM 753 N N . LYS A 1 100 ? 2.762 4.354 -1.909 1.00 95.81 100 LYS A N 1
ATOM 754 C CA . LYS A 1 100 ? 2.802 5.472 -2.862 1.00 95.81 100 LYS A CA 1
ATOM 755 C C . LYS A 1 100 ? 4.200 5.664 -3.456 1.00 95.81 100 LYS A C 1
ATOM 757 O O . LYS A 1 100 ? 4.327 5.834 -4.670 1.00 95.81 100 LYS A O 1
ATOM 762 N N . LYS A 1 101 ? 5.249 5.593 -2.630 1.00 94.75 101 LYS A N 1
ATOM 763 C CA . LYS A 1 101 ? 6.650 5.662 -3.079 1.00 94.75 101 LYS A CA 1
ATOM 764 C C . LYS A 1 101 ? 6.992 4.507 -4.017 1.00 94.75 101 LYS A C 1
ATOM 766 O O . LYS A 1 101 ? 7.497 4.758 -5.110 1.00 94.75 101 LYS A O 1
ATOM 771 N N . LEU A 1 102 ? 6.662 3.267 -3.644 1.00 93.69 102 LEU A N 1
ATOM 772 C CA . LEU A 1 102 ? 6.914 2.091 -4.483 1.00 93.69 102 LEU A CA 1
ATOM 773 C C . LEU A 1 102 ? 6.171 2.201 -5.819 1.00 93.69 102 LEU A C 1
ATOM 775 O O . LEU A 1 102 ? 6.765 1.962 -6.864 1.00 93.69 102 LEU A O 1
ATOM 779 N N . THR A 1 103 ? 4.921 2.668 -5.807 1.00 94.62 103 THR A N 1
ATOM 780 C CA . THR A 1 103 ? 4.146 2.944 -7.029 1.00 94.62 103 THR A CA 1
ATOM 781 C C . THR A 1 103 ? 4.866 3.941 -7.940 1.00 94.62 103 THR A C 1
ATOM 783 O O . THR A 1 103 ? 4.991 3.702 -9.138 1.00 94.62 103 THR A O 1
ATOM 786 N N . SER A 1 104 ? 5.394 5.039 -7.388 1.00 94.75 104 SER A N 1
ATOM 787 C CA . SER A 1 104 ? 6.148 6.032 -8.164 1.00 94.75 104 SER A CA 1
ATOM 788 C C . SER A 1 104 ? 7.423 5.450 -8.779 1.00 94.75 104 SER A C 1
ATOM 790 O O . SER A 1 104 ? 7.750 5.762 -9.926 1.00 94.75 104 SER A O 1
ATOM 792 N N . VAL A 1 105 ? 8.142 4.596 -8.043 1.00 93.75 105 VAL A N 1
ATOM 793 C CA . VAL A 1 105 ? 9.344 3.918 -8.552 1.00 93.75 105 VAL A CA 1
ATOM 794 C C . VAL A 1 105 ? 8.974 2.931 -9.658 1.00 93.75 105 VAL A C 1
ATOM 796 O O . VAL A 1 105 ? 9.596 2.956 -10.714 1.00 93.75 105 VAL A O 1
ATOM 799 N N . VAL A 1 106 ? 7.926 2.126 -9.469 1.00 92.81 106 VAL A N 1
ATOM 800 C CA . VAL A 1 106 ? 7.419 1.181 -10.478 1.00 92.81 106 VAL A CA 1
ATOM 801 C C . VAL A 1 106 ? 6.959 1.903 -11.745 1.00 92.81 106 VAL A C 1
ATOM 803 O O . VAL A 1 106 ? 7.257 1.447 -12.846 1.00 92.81 106 VAL A O 1
ATOM 806 N N . ASN A 1 107 ? 6.297 3.053 -11.619 1.00 92.75 107 ASN A N 1
ATOM 807 C CA . ASN A 1 107 ? 5.933 3.879 -12.771 1.00 92.75 107 ASN A CA 1
ATOM 808 C C . ASN A 1 107 ? 7.177 4.426 -13.479 1.00 92.75 107 ASN A C 1
ATOM 810 O O . ASN A 1 107 ? 7.274 4.328 -14.693 1.00 92.75 107 ASN A O 1
ATOM 814 N N . SER A 1 108 ? 8.172 4.907 -12.731 1.00 90.12 108 SER A N 1
ATOM 815 C CA . SER A 1 108 ? 9.443 5.366 -13.313 1.00 90.12 108 SER A CA 1
ATOM 816 C C . SER A 1 108 ? 10.186 4.230 -14.032 1.00 90.12 108 SER A C 1
ATOM 818 O O . SER A 1 108 ? 10.784 4.441 -15.081 1.00 90.12 108 SER A O 1
ATOM 820 N N . MET A 1 109 ? 10.123 3.004 -13.499 1.00 88.50 109 MET A N 1
ATOM 821 C CA . MET A 1 109 ? 10.643 1.806 -14.165 1.00 88.50 109 MET A CA 1
ATOM 822 C C . MET A 1 109 ? 9.875 1.501 -15.456 1.00 88.50 109 MET A C 1
ATOM 824 O O . MET A 1 109 ? 10.498 1.111 -16.439 1.00 88.50 109 MET A O 1
ATOM 828 N N . ALA A 1 110 ? 8.554 1.699 -15.472 1.00 88.88 110 ALA A N 1
ATOM 829 C CA . ALA A 1 110 ? 7.740 1.553 -16.677 1.00 88.88 110 ALA A CA 1
ATOM 830 C C . ALA A 1 110 ? 8.140 2.562 -17.757 1.00 88.88 110 ALA A C 1
ATOM 832 O O . ALA A 1 110 ? 8.419 2.143 -18.870 1.00 88.88 110 ALA A O 1
ATOM 833 N N . GLU A 1 111 ? 8.306 3.840 -17.409 1.00 87.75 111 GLU A N 1
ATOM 834 C CA . GLU A 1 111 ? 8.781 4.875 -18.341 1.00 87.75 111 GLU A CA 1
ATOM 835 C C . GLU A 1 111 ? 10.139 4.514 -18.968 1.00 87.75 111 GLU A C 1
ATOM 837 O O . GLU A 1 111 ? 10.356 4.712 -20.161 1.00 87.75 111 GLU A O 1
ATOM 842 N N . VAL A 1 112 ? 11.062 3.938 -18.186 1.00 83.94 112 VAL A N 1
ATOM 843 C CA . VAL A 1 112 ? 12.373 3.491 -18.693 1.00 83.94 112 VAL A CA 1
ATOM 844 C C . VAL A 1 112 ? 12.246 2.304 -19.656 1.00 83.94 112 VAL A C 1
ATOM 846 O O . VAL A 1 112 ? 13.034 2.208 -20.596 1.00 83.94 112 VAL A O 1
ATOM 849 N N . VAL A 1 113 ? 11.280 1.407 -19.437 1.00 83.88 113 VAL A N 1
ATOM 850 C CA . VAL A 1 113 ? 11.014 0.248 -20.311 1.00 83.88 113 VAL A CA 1
ATOM 851 C C . VAL A 1 113 ? 10.252 0.651 -21.577 1.00 83.88 113 VAL A C 1
ATOM 853 O O . VAL A 1 113 ? 10.553 0.125 -22.648 1.00 83.88 113 VAL A O 1
ATOM 856 N N . ASP A 1 114 ? 9.309 1.586 -21.460 1.00 80.62 114 ASP A N 1
ATOM 857 C CA . ASP A 1 114 ? 8.463 2.078 -22.552 1.00 80.62 114 ASP A CA 1
ATOM 858 C C . ASP A 1 114 ? 9.183 3.110 -23.432 1.00 80.62 114 ASP A C 1
ATOM 860 O O . ASP A 1 114 ? 8.751 3.375 -24.558 1.00 80.62 114 ASP A O 1
ATOM 864 N N . ARG A 1 115 ? 10.302 3.683 -22.962 1.00 77.44 115 ARG A N 1
ATOM 865 C CA . ARG A 1 115 ? 11.106 4.625 -23.744 1.00 77.44 115 ARG A CA 1
ATOM 866 C C . ARG A 1 115 ? 11.571 3.953 -25.045 1.00 77.44 115 ARG A C 1
ATOM 868 O O . ARG A 1 115 ? 12.342 2.992 -24.988 1.00 77.44 115 ARG A O 1
ATOM 875 N N . PRO A 1 116 ? 11.179 4.474 -26.223 1.00 59.06 116 PRO A N 1
ATOM 876 C CA . PRO A 1 116 ? 11.577 3.903 -27.500 1.00 59.06 116 PRO A CA 1
ATOM 877 C C . PRO A 1 116 ? 13.065 4.179 -27.721 1.00 59.06 116 PRO A C 1
ATOM 879 O O . PRO A 1 116 ? 13.462 5.254 -28.167 1.00 59.06 116 PRO A O 1
ATOM 882 N N . SER A 1 117 ? 13.905 3.218 -27.351 1.00 60.59 117 SER A N 1
ATOM 883 C CA . SER A 1 117 ? 15.316 3.210 -27.713 1.00 60.59 117 SER A CA 1
ATOM 884 C C . SER A 1 117 ? 15.485 2.490 -29.050 1.00 60.59 117 SER A C 1
ATOM 886 O O . SER A 1 117 ? 14.706 1.608 -29.404 1.00 60.59 117 SER A O 1
ATOM 888 N N . THR A 1 118 ? 16.533 2.833 -29.794 1.00 52.84 118 THR A N 1
ATOM 889 C CA . THR A 1 118 ? 16.937 2.151 -31.041 1.00 52.84 118 THR A CA 1
ATOM 890 C C . THR A 1 118 ? 17.336 0.686 -30.815 1.00 52.84 118 THR A C 1
ATOM 892 O O . THR A 1 118 ? 17.517 -0.076 -31.764 1.00 52.84 118 THR A O 1
ATOM 895 N N . THR A 1 119 ? 17.458 0.285 -29.549 1.00 55.28 119 THR A N 1
ATOM 896 C CA . THR A 1 119 ? 17.749 -1.064 -29.074 1.00 55.28 119 THR A CA 1
ATOM 897 C C . THR A 1 119 ? 16.468 -1.745 -28.596 1.00 55.28 119 THR A C 1
ATOM 899 O O . THR A 1 119 ? 15.676 -1.163 -27.858 1.00 55.28 119 THR A O 1
ATOM 902 N N . SER A 1 120 ? 16.262 -2.991 -29.030 1.00 58.16 120 SER A N 1
ATOM 903 C CA . SER A 1 120 ? 15.109 -3.828 -28.677 1.00 58.16 120 SER A CA 1
ATOM 904 C C . SER A 1 120 ? 14.824 -3.817 -27.172 1.00 58.16 120 SER A C 1
ATOM 906 O O . SER A 1 120 ? 15.738 -4.055 -26.379 1.00 58.16 120 SER A O 1
ATOM 908 N N . THR A 1 121 ? 13.562 -3.601 -26.788 1.00 65.19 121 THR A N 1
ATOM 909 C CA . THR A 1 121 ? 13.075 -3.670 -25.402 1.00 65.19 121 THR A CA 1
ATOM 910 C C . THR A 1 121 ? 13.632 -4.903 -24.692 1.00 65.19 121 THR A C 1
ATOM 912 O O . THR A 1 121 ? 13.435 -6.029 -25.145 1.00 65.19 121 THR A O 1
ATOM 915 N N . ASN A 1 122 ? 14.343 -4.705 -23.578 1.00 78.19 122 ASN A N 1
ATOM 916 C CA . ASN A 1 122 ? 14.962 -5.800 -22.832 1.00 78.19 122 ASN A CA 1
ATOM 917 C C . ASN A 1 122 ? 13.879 -6.637 -22.120 1.00 78.19 122 ASN A C 1
ATOM 919 O O . ASN A 1 122 ? 13.311 -6.160 -21.130 1.00 78.19 1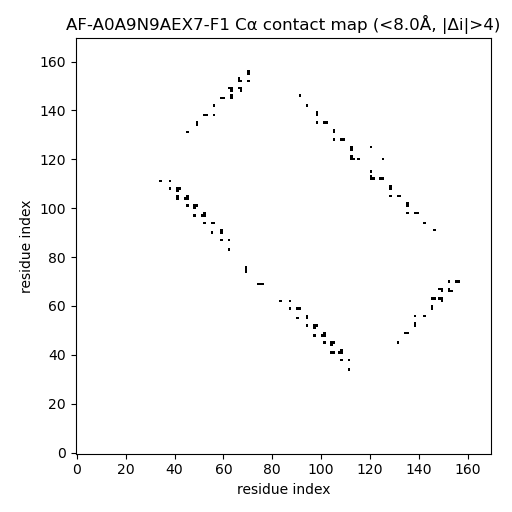22 ASN A O 1
ATOM 923 N N . PRO A 1 123 ? 13.616 -7.895 -22.531 1.00 84.12 123 PRO A N 1
ATOM 924 C CA . PRO A 1 123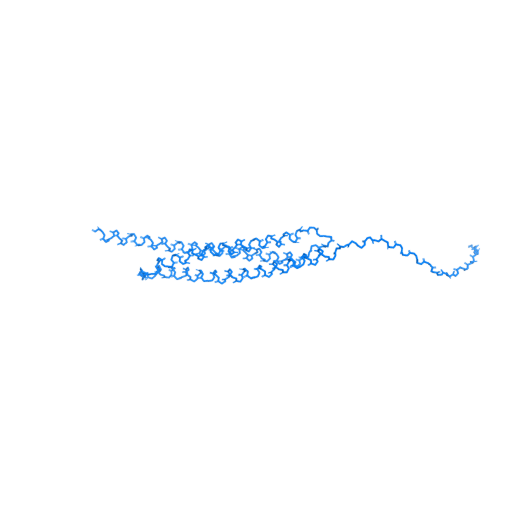 ? 12.552 -8.713 -21.938 1.00 84.12 123 PRO A CA 1
ATOM 925 C C . PRO A 1 123 ? 12.753 -8.914 -20.430 1.00 84.12 123 PRO A C 1
ATOM 927 O O . PRO A 1 123 ? 11.796 -8.884 -19.660 1.00 84.12 123 PRO A O 1
ATOM 930 N N . SER A 1 124 ? 14.004 -9.012 -19.972 1.00 84.19 124 SER A N 1
ATOM 931 C CA . SER A 1 124 ? 14.350 -9.121 -18.550 1.00 84.19 124 SER A CA 1
ATOM 932 C C . SER A 1 124 ? 13.897 -7.916 -17.715 1.00 84.19 124 SER A C 1
ATOM 934 O O . SER A 1 124 ? 13.502 -8.086 -16.561 1.00 84.19 124 SER A O 1
ATOM 936 N N . MET A 1 125 ? 13.946 -6.700 -18.273 1.00 85.44 125 MET A N 1
ATOM 937 C CA . MET A 1 125 ? 13.476 -5.491 -17.584 1.00 85.44 125 MET A CA 1
ATOM 938 C C . MET A 1 125 ? 11.950 -5.496 -17.476 1.00 85.44 125 MET A C 1
ATOM 940 O O . MET A 1 125 ? 11.410 -5.226 -16.406 1.00 85.44 125 MET A O 1
ATOM 944 N N . MET A 1 126 ? 11.265 -5.902 -18.548 1.00 87.94 126 MET A N 1
ATOM 945 C CA . MET A 1 126 ? 9.806 -6.018 -18.585 1.00 87.94 126 MET A CA 1
ATOM 946 C C . MET A 1 126 ? 9.283 -7.066 -17.590 1.00 87.94 126 MET A C 1
ATOM 948 O O . MET A 1 126 ? 8.374 -6.777 -16.814 1.00 87.94 126 MET A O 1
ATOM 952 N N . HIS A 1 127 ? 9.900 -8.252 -17.535 1.00 90.25 127 HIS A N 1
ATOM 953 C CA . HIS A 1 127 ? 9.550 -9.281 -16.548 1.00 90.25 127 HIS A CA 1
ATOM 954 C C . HIS A 1 127 ? 9.744 -8.799 -15.109 1.00 90.25 127 HIS A C 1
ATOM 956 O O . HIS A 1 127 ? 8.917 -9.066 -14.238 1.00 90.25 127 HIS A O 1
ATOM 962 N N . MET A 1 128 ? 10.829 -8.074 -14.846 1.00 90.94 128 MET A N 1
ATOM 963 C CA . MET A 1 128 ? 11.077 -7.531 -13.518 1.00 90.94 128 MET A CA 1
ATOM 964 C C . MET A 1 128 ? 10.076 -6.441 -13.132 1.00 90.94 128 MET A C 1
ATOM 966 O O . MET A 1 128 ? 9.578 -6.453 -12.010 1.00 90.94 128 MET A O 1
ATOM 970 N N . LEU A 1 129 ? 9.768 -5.521 -14.047 1.00 91.25 129 LEU A N 1
ATOM 971 C CA . LEU A 1 129 ? 8.734 -4.512 -13.837 1.00 91.25 129 LEU A CA 1
ATOM 972 C C . LEU A 1 129 ? 7.398 -5.172 -13.486 1.00 91.25 129 LEU A C 1
ATOM 974 O O . LEU A 1 129 ? 6.745 -4.766 -12.527 1.00 91.25 129 LEU A O 1
ATOM 978 N N . GLN A 1 130 ? 7.024 -6.219 -14.226 1.00 93.25 130 GLN A N 1
ATOM 979 C CA . GLN A 1 130 ? 5.817 -6.983 -13.937 1.00 93.25 130 GLN A CA 1
ATOM 980 C C . GLN A 1 130 ? 5.862 -7.578 -12.526 1.00 93.25 130 GLN A C 1
ATOM 982 O O . GLN A 1 130 ? 4.909 -7.428 -11.769 1.00 93.25 130 GLN A O 1
ATOM 987 N N . ARG A 1 131 ? 7.000 -8.156 -12.123 1.00 94.69 131 ARG A N 1
ATOM 988 C CA . ARG A 1 131 ? 7.162 -8.702 -10.772 1.00 94.69 131 ARG A CA 1
ATOM 989 C C . ARG A 1 131 ? 6.959 -7.643 -9.687 1.00 94.69 131 ARG A C 1
ATOM 991 O O . ARG A 1 131 ? 6.275 -7.927 -8.709 1.00 94.69 131 ARG A O 1
ATOM 998 N N . HIS A 1 132 ? 7.513 -6.443 -9.860 1.00 94.44 132 HIS A N 1
ATOM 999 C CA . HIS A 1 132 ? 7.308 -5.341 -8.916 1.00 94.44 132 HIS A CA 1
ATOM 1000 C C . HIS A 1 132 ? 5.842 -4.881 -8.863 1.00 94.44 132 HIS A C 1
ATOM 1002 O O . HIS A 1 132 ? 5.342 -4.565 -7.786 1.00 94.44 132 HIS A O 1
ATOM 1008 N N . ARG A 1 133 ? 5.126 -4.884 -9.998 1.00 94.75 133 ARG A N 1
ATOM 1009 C CA . ARG A 1 133 ? 3.680 -4.593 -10.042 1.00 94.75 133 ARG A CA 1
ATOM 1010 C C . ARG A 1 133 ? 2.864 -5.630 -9.274 1.00 94.75 133 ARG A C 1
ATOM 1012 O O . ARG A 1 133 ? 1.998 -5.248 -8.491 1.00 94.75 133 ARG A O 1
ATOM 1019 N N . ASP A 1 134 ? 3.165 -6.912 -9.462 1.00 95.75 134 ASP A N 1
ATOM 1020 C CA . ASP A 1 134 ? 2.474 -8.000 -8.764 1.00 95.75 134 ASP A CA 1
ATOM 1021 C C . ASP A 1 134 ? 2.718 -7.914 -7.246 1.00 95.75 134 ASP A C 1
ATOM 1023 O O . ASP A 1 134 ? 1.777 -7.956 -6.458 1.00 95.75 134 ASP A O 1
ATOM 1027 N N . ILE A 1 135 ? 3.974 -7.692 -6.833 1.00 93.56 135 ILE A N 1
ATOM 1028 C CA . ILE A 1 135 ? 4.347 -7.508 -5.420 1.00 93.56 135 ILE A CA 1
ATOM 1029 C C . ILE A 1 135 ? 3.625 -6.297 -4.807 1.00 93.56 135 ILE A C 1
ATOM 1031 O O . ILE A 1 135 ? 3.048 -6.395 -3.724 1.00 93.56 135 ILE A O 1
ATOM 1035 N N . LEU A 1 136 ? 3.618 -5.156 -5.502 1.00 93.81 136 LEU A N 1
ATOM 1036 C CA . LEU A 1 136 ? 2.914 -3.949 -5.064 1.00 93.81 136 LEU A CA 1
ATOM 1037 C C . LEU A 1 136 ? 1.409 -4.201 -4.886 1.00 93.81 136 LEU A C 1
ATOM 1039 O O . LEU A 1 136 ? 0.809 -3.714 -3.921 1.00 93.81 136 LEU A O 1
ATOM 1043 N N . TYR A 1 137 ? 0.798 -4.952 -5.806 1.00 95.50 137 TYR A N 1
ATOM 1044 C CA . TYR A 1 137 ? -0.611 -5.324 -5.725 1.00 95.50 137 TYR A CA 1
ATOM 1045 C C . TYR A 1 137 ? -0.892 -6.189 -4.492 1.00 95.50 137 TYR A C 1
ATOM 1047 O O . TYR A 1 137 ? -1.813 -5.879 -3.728 1.00 95.50 137 TYR A O 1
ATOM 1055 N N . ASP A 1 138 ? -0.075 -7.217 -4.259 1.00 94.75 138 ASP A N 1
ATOM 1056 C CA . ASP A 1 138 ? -0.207 -8.110 -3.107 1.00 94.75 138 ASP A CA 1
ATOM 1057 C C . ASP A 1 138 ? -0.076 -7.344 -1.784 1.00 94.75 138 ASP A C 1
ATOM 1059 O O . ASP A 1 138 ? -0.937 -7.473 -0.908 1.00 94.75 138 ASP A O 1
ATOM 1063 N N . TYR A 1 139 ? 0.927 -6.469 -1.658 1.00 93.06 139 TYR A N 1
ATOM 1064 C CA . TYR A 1 139 ? 1.089 -5.642 -0.461 1.00 93.06 139 TYR A CA 1
ATOM 1065 C C . TYR A 1 139 ? -0.070 -4.667 -0.254 1.00 93.06 139 TYR A C 1
ATOM 1067 O O . TYR A 1 139 ? -0.565 -4.525 0.864 1.00 93.06 139 TYR A O 1
ATOM 1075 N N . SER A 1 140 ? -0.562 -4.035 -1.322 1.00 93.75 140 SER A N 1
ATOM 1076 C CA . SER A 1 140 ? -1.715 -3.130 -1.241 1.00 93.75 140 SER A CA 1
ATOM 1077 C C . SER A 1 140 ? -2.984 -3.859 -0.797 1.00 93.75 140 SER A C 1
ATOM 1079 O O . SER A 1 140 ? -3.779 -3.332 -0.013 1.00 93.75 140 SER A O 1
ATOM 1081 N N . LYS A 1 141 ? -3.189 -5.082 -1.294 1.00 95.50 141 LYS A N 1
ATOM 1082 C CA . LYS A 1 141 ? -4.317 -5.935 -0.916 1.00 95.50 141 LYS A CA 1
ATOM 1083 C C . LYS A 1 141 ? -4.219 -6.366 0.546 1.00 95.50 141 LYS A C 1
ATOM 1085 O O . LYS A 1 141 ? -5.202 -6.244 1.280 1.00 95.50 141 LYS A O 1
ATOM 1090 N N . GLU A 1 142 ? -3.055 -6.838 0.980 1.00 93.44 142 GLU A N 1
ATOM 1091 C CA . GLU A 1 142 ? -2.859 -7.307 2.354 1.00 93.44 142 GLU A CA 1
ATOM 1092 C C . GLU A 1 142 ? -2.920 -6.157 3.370 1.00 93.44 142 GLU A C 1
ATOM 1094 O O . GLU A 1 142 ? -3.500 -6.317 4.447 1.00 93.44 142 GLU A O 1
ATOM 1099 N N . PHE A 1 143 ? -2.425 -4.969 3.005 1.00 92.75 143 PHE A N 1
ATOM 1100 C CA . PHE A 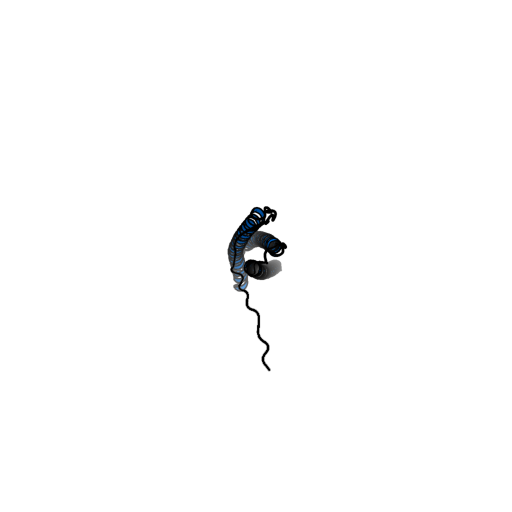1 143 ? -2.589 -3.751 3.797 1.00 92.75 143 PHE A CA 1
ATOM 1101 C C . PHE A 1 143 ? -4.068 -3.434 4.040 1.00 92.75 143 PHE A C 1
ATOM 1103 O O . PHE A 1 143 ? -4.499 -3.328 5.188 1.00 92.75 143 PHE A O 1
ATOM 1110 N N . LYS A 1 144 ? -4.876 -3.374 2.972 1.00 93.69 144 LYS A N 1
ATOM 1111 C CA . LYS A 1 144 ? -6.323 -3.116 3.071 1.00 93.69 144 LYS A CA 1
ATOM 1112 C C . LYS A 1 144 ? -7.040 -4.157 3.926 1.00 93.69 144 LYS A C 1
ATOM 1114 O O . LYS A 1 144 ? -7.890 -3.802 4.739 1.00 93.69 144 LYS A O 1
ATOM 1119 N N . LYS A 1 145 ? -6.690 -5.434 3.764 1.00 93.00 145 LYS A N 1
ATOM 1120 C CA . LYS A 1 145 ? -7.253 -6.534 4.556 1.00 93.00 145 LYS A CA 1
ATOM 1121 C C . LYS A 1 145 ? -6.918 -6.389 6.040 1.00 93.00 145 LYS A C 1
ATOM 1123 O O . LYS A 1 145 ? -7.801 -6.533 6.882 1.00 93.00 145 LYS A O 1
ATOM 1128 N N . THR A 1 146 ? -5.666 -6.074 6.361 1.00 89.31 146 THR A N 1
ATOM 1129 C CA . THR A 1 146 ? -5.223 -5.894 7.748 1.00 89.31 146 THR A CA 1
ATOM 1130 C C . THR A 1 146 ? -5.881 -4.666 8.378 1.00 89.31 146 THR A C 1
ATOM 1132 O O . THR A 1 146 ? -6.387 -4.757 9.494 1.00 89.31 146 THR A O 1
ATOM 1135 N N . LYS A 1 147 ? -5.984 -3.558 7.635 1.00 90.44 147 LYS A N 1
ATOM 1136 C CA . LYS A 1 147 ? -6.690 -2.337 8.051 1.00 90.44 147 LYS A CA 1
ATOM 1137 C C . LYS A 1 147 ? -8.163 -2.591 8.354 1.00 90.44 147 LYS A C 1
ATOM 1139 O O . LYS A 1 147 ? -8.646 -2.219 9.421 1.00 90.44 147 LYS A O 1
ATOM 1144 N N . ALA A 1 148 ? -8.860 -3.309 7.474 1.00 89.12 148 ALA A N 1
ATOM 1145 C CA . ALA A 1 148 ? -10.245 -3.707 7.712 1.00 89.12 148 ALA A CA 1
ATOM 1146 C C . ALA A 1 148 ? -10.394 -4.569 8.978 1.00 89.12 148 ALA A C 1
ATOM 1148 O O . ALA A 1 148 ? -11.340 -4.378 9.740 1.00 89.12 148 ALA A O 1
ATOM 1149 N N . ASN A 1 149 ? -9.446 -5.475 9.238 1.00 87.56 149 ASN A N 1
ATOM 1150 C CA . ASN A 1 149 ? -9.454 -6.308 10.440 1.00 87.56 149 ASN A CA 1
ATOM 1151 C C . ASN A 1 149 ? -9.263 -5.483 11.727 1.00 87.56 149 ASN A C 1
ATOM 1153 O O . ASN A 1 149 ? -9.989 -5.688 12.699 1.00 87.56 149 ASN A O 1
ATOM 1157 N N . ILE A 1 150 ? -8.333 -4.519 11.731 1.00 85.94 150 ILE A N 1
ATOM 1158 C CA . ILE A 1 150 ? -8.149 -3.604 12.871 1.00 85.94 1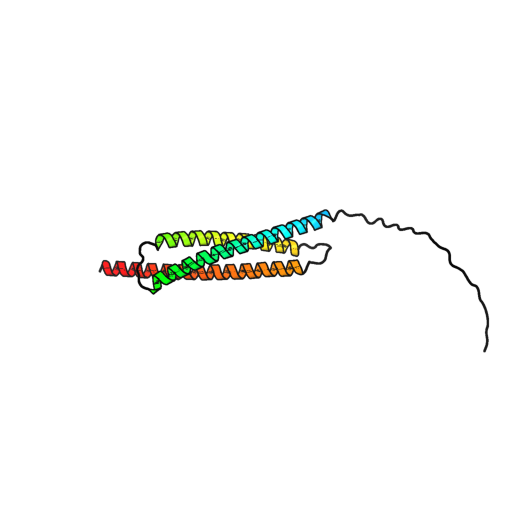50 ILE A CA 1
ATOM 1159 C C . ILE A 1 150 ? -9.409 -2.772 13.097 1.00 85.94 150 ILE A C 1
ATOM 1161 O O . ILE A 1 150 ? -9.879 -2.683 14.229 1.00 85.94 150 ILE A O 1
ATOM 1165 N N . GLN A 1 151 ? -9.983 -2.201 12.036 1.00 85.94 151 GLN A N 1
ATOM 1166 C CA . GLN A 1 151 ? -11.178 -1.372 12.157 1.00 85.94 151 GLN A CA 1
ATOM 1167 C C . GLN A 1 151 ? -12.382 -2.168 12.671 1.00 85.94 151 GLN A C 1
ATOM 1169 O O . GLN A 1 151 ? -13.104 -1.691 13.541 1.00 85.94 151 GLN A O 1
ATOM 1174 N N . ALA A 1 152 ? -12.585 -3.394 12.182 1.00 84.12 152 ALA A N 1
ATOM 1175 C CA . ALA A 1 152 ? -13.650 -4.266 12.667 1.00 84.12 152 ALA A CA 1
ATOM 1176 C C . ALA A 1 152 ? -13.493 -4.575 14.165 1.00 84.12 152 ALA A C 1
ATOM 1178 O O . ALA A 1 152 ? -14.471 -4.544 14.912 1.00 84.12 152 ALA A O 1
ATOM 1179 N N . ALA A 1 153 ? -12.261 -4.821 14.616 1.00 79.19 153 ALA A N 1
ATOM 1180 C CA . ALA A 1 153 ? -11.982 -5.088 16.020 1.00 79.19 153 ALA A CA 1
ATOM 1181 C C . ALA A 1 153 ? -12.161 -3.840 16.909 1.00 79.19 153 ALA A C 1
ATOM 1183 O O . ALA A 1 153 ? -12.718 -3.963 18.000 1.00 79.19 153 ALA A O 1
ATOM 1184 N N . LYS A 1 154 ? -11.775 -2.648 16.426 1.00 79.25 154 LYS A N 1
ATOM 1185 C CA . LYS A 1 154 ? -12.046 -1.358 17.091 1.00 79.25 154 LYS A CA 1
ATOM 1186 C C . LYS A 1 154 ? -13.549 -1.112 17.240 1.00 79.25 154 LYS A C 1
ATOM 1188 O O . LYS A 1 154 ? -14.025 -0.968 18.358 1.00 79.25 154 LYS A O 1
ATOM 1193 N N . ASN A 1 155 ? -14.306 -1.206 16.142 1.00 81.69 155 ASN A N 1
ATOM 1194 C CA . ASN A 1 155 ? -15.761 -1.014 16.150 1.00 81.69 155 ASN A CA 1
ATOM 1195 C C . ASN A 1 155 ? -16.457 -1.952 17.149 1.00 81.69 155 ASN A C 1
ATOM 1197 O O . ASN A 1 155 ? -17.394 -1.559 17.837 1.00 81.69 155 ASN A O 1
ATOM 1201 N N . HIS A 1 156 ? -16.001 -3.205 17.242 1.00 77.25 156 HIS A N 1
ATOM 1202 C CA . HIS A 1 156 ? -16.542 -4.156 18.208 1.00 77.25 156 HIS A CA 1
ATOM 1203 C C . HIS A 1 156 ? -16.192 -3.788 19.663 1.00 77.25 156 HIS A C 1
ATOM 1205 O O . HIS A 1 156 ? -17.038 -3.938 20.545 1.00 77.25 156 HIS A O 1
ATOM 1211 N N . SER A 1 157 ? -14.978 -3.286 19.923 1.00 74.62 157 SER A N 1
ATOM 1212 C CA . SER A 1 157 ? -14.582 -2.753 21.239 1.00 74.62 157 SER A CA 1
ATOM 1213 C C . SER A 1 157 ? -15.476 -1.578 21.655 1.00 74.62 157 SER A C 1
ATOM 1215 O O . SER A 1 157 ? -16.026 -1.587 22.759 1.00 74.62 157 SER A O 1
ATOM 1217 N N . ASP A 1 158 ? -15.700 -0.625 20.746 1.00 78.69 158 ASP A N 1
ATOM 1218 C CA . ASP A 1 158 ? -16.508 0.575 20.993 1.00 78.69 158 ASP A CA 1
ATOM 1219 C C . ASP A 1 158 ? -17.961 0.224 21.342 1.00 78.69 158 ASP A C 1
ATOM 1221 O O . ASP A 1 158 ? -18.503 0.711 22.337 1.00 78.69 158 ASP A O 1
ATOM 1225 N N . LEU A 1 159 ? -18.571 -0.699 20.585 1.00 81.81 159 LEU A N 1
ATOM 1226 C CA . LEU A 1 159 ? -19.922 -1.197 20.861 1.00 81.81 159 LEU A CA 1
ATOM 1227 C C . LEU A 1 159 ? -20.015 -1.865 22.243 1.00 81.81 159 LEU A C 1
ATOM 1229 O O . LEU A 1 159 ? -20.939 -1.584 23.005 1.00 81.81 159 LEU A O 1
ATOM 1233 N N . LEU A 1 160 ? -19.049 -2.719 22.604 1.00 78.31 160 LEU A N 1
ATOM 1234 C CA . LEU A 1 160 ? -19.014 -3.354 23.927 1.00 78.31 160 LEU A CA 1
ATOM 1235 C C . LEU A 1 160 ? -18.773 -2.350 25.061 1.00 78.31 160 LEU A C 1
ATOM 1237 O O . LEU A 1 160 ? -19.263 -2.565 26.173 1.00 78.31 160 LEU A O 1
ATOM 1241 N N . SER A 1 161 ? -18.007 -1.286 24.814 1.00 73.12 161 SER A N 1
ATOM 1242 C CA . SER A 1 161 ? -17.796 -0.219 25.794 1.00 73.12 161 SER A CA 1
ATOM 1243 C C . SER A 1 161 ? -19.087 0.556 26.037 1.00 73.12 161 SER A C 1
ATOM 1245 O O . SER A 1 161 ? -19.482 0.687 27.194 1.00 73.12 161 SER A O 1
ATOM 1247 N N . SER A 1 162 ? -19.779 0.967 24.968 1.00 77.75 162 SER A N 1
ATOM 1248 C CA . SER A 1 162 ? -21.068 1.671 25.044 1.00 77.75 162 SER A CA 1
ATOM 1249 C C . SER A 1 162 ? -22.102 0.861 25.829 1.00 77.75 162 SER A C 1
ATOM 1251 O O . SER A 1 162 ? -22.665 1.355 26.800 1.00 77.75 162 SER A O 1
ATOM 1253 N N . VAL A 1 163 ? -22.271 -0.428 25.504 1.00 77.12 163 VAL A N 1
ATOM 1254 C CA . VAL A 1 163 ? -23.226 -1.306 26.207 1.00 77.12 163 VAL A CA 1
ATOM 1255 C C . VAL A 1 163 ? -22.890 -1.438 27.697 1.00 77.12 163 VAL A C 1
ATOM 1257 O O . VAL A 1 163 ? -23.782 -1.461 28.543 1.00 77.12 163 VAL A O 1
ATOM 1260 N N . ARG A 1 164 ? -21.602 -1.526 28.058 1.00 76.56 164 ARG A N 1
ATOM 1261 C CA . ARG A 1 164 ? -21.188 -1.596 29.471 1.00 76.56 164 ARG A CA 1
ATOM 1262 C C . ARG A 1 164 ? -21.455 -0.297 30.226 1.00 76.56 164 ARG A C 1
ATOM 1264 O O . ARG A 1 164 ? -21.636 -0.360 31.441 1.00 76.56 164 ARG A O 1
ATOM 1271 N N . GLU A 1 165 ? -21.402 0.848 29.558 1.00 79.00 165 GLU A N 1
ATOM 1272 C CA . GLU A 1 165 ? -21.713 2.143 30.164 1.00 79.00 165 GLU A CA 1
ATOM 1273 C C . GLU A 1 165 ? -23.218 2.299 30.376 1.00 79.00 165 GLU A C 1
ATOM 1275 O O . GLU A 1 165 ? -23.615 2.632 31.490 1.00 79.00 165 GLU A O 1
ATOM 1280 N N . ASP A 1 166 ? -24.038 1.914 29.396 1.00 78.81 166 ASP A N 1
ATOM 1281 C CA . ASP A 1 166 ? -25.501 1.930 29.515 1.00 78.81 166 ASP A CA 1
ATOM 1282 C C . ASP A 1 166 ? -25.998 1.006 30.641 1.00 78.81 166 ASP A C 1
ATOM 1284 O O . ASP A 1 166 ? -26.812 1.415 31.465 1.00 78.81 166 ASP A O 1
ATOM 1288 N N . ILE A 1 167 ? -25.444 -0.211 30.765 1.00 76.12 167 ILE A N 1
ATOM 1289 C CA . ILE A 1 167 ? -25.782 -1.147 31.861 1.00 76.12 167 ILE A CA 1
ATOM 1290 C C . ILE A 1 167 ? -25.400 -0.587 33.240 1.00 76.12 167 ILE A C 1
ATOM 1292 O O . ILE A 1 167 ? -26.019 -0.939 34.237 1.00 76.12 167 ILE A O 1
ATOM 1296 N N . ARG A 1 168 ? -24.356 0.245 33.333 1.00 74.12 168 ARG A N 1
ATOM 1297 C CA . ARG A 1 168 ? -23.939 0.855 34.609 1.00 74.12 168 ARG A CA 1
ATOM 1298 C C . ARG A 1 168 ? -24.768 2.079 34.991 1.00 74.12 168 ARG A C 1
ATOM 1300 O O . ARG A 1 168 ? -24.692 2.487 36.147 1.00 74.12 168 ARG A O 1
ATOM 1307 N N . GLN A 1 169 ? -25.457 2.696 34.034 1.00 71.38 169 GLN A N 1
ATOM 1308 C CA . GLN A 1 169 ? -26.277 3.893 34.241 1.00 71.38 169 GLN A CA 1
ATOM 1309 C C . GLN A 1 169 ? -27.776 3.582 34.402 1.00 71.38 169 GLN A C 1
ATOM 1311 O O . GLN A 1 169 ? -28.527 4.482 34.777 1.00 71.38 169 GLN A O 1
ATOM 1316 N N . ALA A 1 170 ? -28.193 2.339 34.140 1.00 60.19 170 ALA A N 1
ATOM 1317 C CA . ALA A 1 170 ? -29.536 1.809 34.393 1.00 60.19 170 ALA A CA 1
ATOM 1318 C C . ALA A 1 170 ? -29.642 1.156 35.781 1.00 60.19 170 ALA A C 1
ATOM 1320 O O . ALA A 1 170 ? -30.722 1.290 36.399 1.00 60.19 170 ALA A O 1
#

InterPro domains:
  IPR023601 Golgi SNAP receptor complex, subunit 1 [PTHR21094] (34-169)
  IPR060289 Golgi SNAP receptor complex member, N-terminal domain [PF27017] (38-168)

pLDDT: mean 75.69, std 17.55, range [39.03, 95.81]

Mean predicted aligned error: 14.38 Å

Organism: NCBI:txid1117310

Nearest PDB structures (foldseek):
  3lg7-assembly1_C  TM=6.568E-01  e=7.904E-02  synthetic construct
  7udc-assembly1_B  TM=4.883E-01  e=1.370E-01  Rattus norvegicus
  4ilo-assembly1_A  TM=3.985E-01  e=3.511E+00  Chlamydia trachomatis L2/434/Bu

Secondary structure (DSSP, 8-state):
----------------------------SHHHHHHHHHHHHHHHHHHHHHHHHHHHHHHHHHHHHHHHHHHHT----TTTHHHHHHHHHHHHHHHHHHHHHHHHHHHHHHHHHHS--SS---HHHHHHHHHHHHHHHHHHHHHHHHHHHHHHHHHHHHHHHHHHHHHHH-